Protein AF-A0A1M4E1H6-F1 (afdb_monomer)

Sequence (55 aa):
MEPARDAAALARRARFGRLPERVRLEDLTEEHAATPPDPARGAYDEDEWLVRYCL

Foldseek 3Di:
DPPVVVVVVVVCCVVPPDDDDDDDPVRVDDDDDPDDDDPVVPVDDPCPCCVPPVD

Mean predicted aligned error: 10.67 Å

Organism: NCBI:txid93944

Structure (mmCIF, N/CA/C/O backbone):
data_AF-A0A1M4E1H6-F1
#
_entry.id   AF-A0A1M4E1H6-F1
#
loop_
_atom_site.group_PDB
_atom_site.id
_atom_site.type_symbol
_atom_site.label_atom_id
_atom_site.label_alt_id
_atom_site.label_comp_id
_atom_site.label_asym_id
_atom_site.label_entity_id
_atom_site.label_seq_id
_atom_site.pdbx_PDB_ins_code
_atom_site.Cartn_x
_atom_site.Cartn_y
_atom_site.Cartn_z
_atom_site.occupancy
_atom_site.B_iso_or_equiv
_atom_site.auth_seq_id
_atom_site.auth_comp_id
_atom_site.auth_asym_id
_atom_site.auth_atom_id
_atom_site.pdbx_PDB_model_num
ATOM 1 N N . MET A 1 1 ? -16.520 -2.039 39.938 1.00 56.47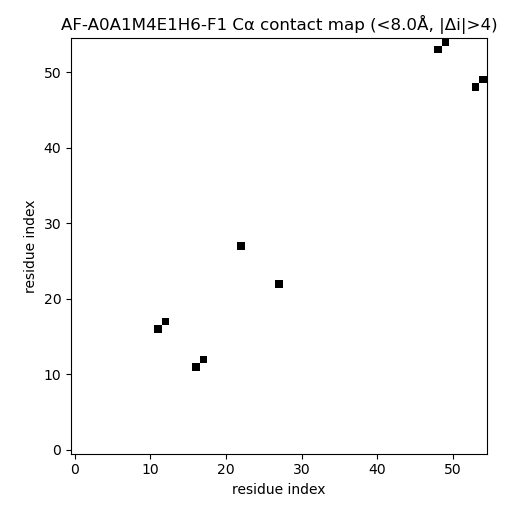 1 MET A N 1
ATOM 2 C CA . MET A 1 1 ? -16.918 -0.971 38.989 1.00 56.47 1 MET A CA 1
ATOM 3 C C . MET A 1 1 ? -17.006 -1.643 37.632 1.00 56.47 1 MET A C 1
ATOM 5 O O . MET A 1 1 ? -16.014 -1.690 36.928 1.00 56.47 1 MET A O 1
ATOM 9 N N . GLU A 1 2 ? -18.152 -2.232 37.301 1.00 62.09 2 GLU A N 1
ATOM 10 C CA . GLU A 1 2 ? -18.288 -3.110 36.124 1.00 62.09 2 GLU A CA 1
ATOM 11 C C . GLU A 1 2 ? -19.609 -2.973 35.340 1.00 62.09 2 GLU A C 1
ATOM 13 O O . GLU A 1 2 ? -19.532 -2.913 34.114 1.00 62.09 2 GLU A O 1
ATOM 18 N N . PRO A 1 3 ? -20.802 -2.765 35.939 1.00 71.50 3 PRO A N 1
ATOM 19 C CA . PRO A 1 3 ? -22.052 -2.902 35.178 1.00 71.50 3 PRO A CA 1
ATOM 20 C C . PRO A 1 3 ? -22.257 -1.793 34.133 1.00 71.50 3 PRO A C 1
ATOM 22 O O . PRO A 1 3 ? -22.782 -2.031 33.047 1.00 71.50 3 PRO A O 1
ATOM 25 N N . ALA A 1 4 ? -21.791 -0.573 34.421 1.00 77.38 4 ALA A N 1
ATOM 26 C CA . ALA A 1 4 ? -21.872 0.542 33.478 1.00 77.38 4 ALA A CA 1
ATOM 27 C C . ALA A 1 4 ? -20.971 0.335 32.243 1.00 77.38 4 ALA A C 1
ATOM 29 O O . ALA A 1 4 ? -21.315 0.765 31.140 1.00 77.38 4 ALA A O 1
ATOM 30 N N . ARG A 1 5 ? -19.826 -0.348 32.405 1.00 83.12 5 ARG A N 1
ATOM 31 C CA . ARG A 1 5 ? -18.895 -0.639 31.304 1.00 83.12 5 ARG A CA 1
ATOM 32 C C . ARG A 1 5 ? -19.479 -1.684 30.359 1.00 83.12 5 ARG A C 1
ATOM 34 O O . ARG A 1 5 ? -19.359 -1.529 29.141 1.00 83.12 5 ARG A O 1
ATOM 41 N N . ASP A 1 6 ? -20.156 -2.678 30.924 1.00 86.69 6 ASP A N 1
ATOM 42 C CA . ASP A 1 6 ? -20.826 -3.741 30.179 1.00 86.69 6 ASP A CA 1
ATOM 43 C C . ASP A 1 6 ? -22.026 -3.205 29.395 1.00 86.69 6 ASP A C 1
ATOM 45 O O . ASP A 1 6 ? -22.149 -3.479 28.200 1.00 86.69 6 ASP A O 1
ATOM 49 N N . ALA A 1 7 ? -22.845 -2.344 30.010 1.00 92.00 7 ALA A N 1
ATOM 50 C CA . ALA A 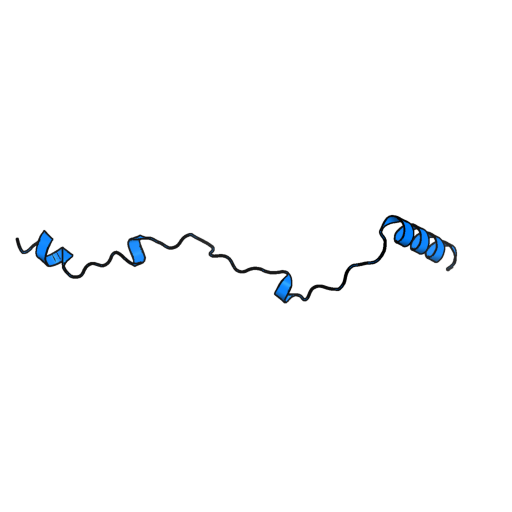1 7 ? -23.950 -1.668 29.328 1.00 92.00 7 ALA A CA 1
ATOM 51 C C . ALA A 1 7 ? -23.458 -0.815 28.143 1.00 92.00 7 ALA A C 1
ATOM 53 O O . ALA A 1 7 ? -24.003 -0.887 27.039 1.00 92.00 7 ALA A O 1
ATOM 54 N N . ALA A 1 8 ? -22.369 -0.062 28.332 1.00 91.88 8 ALA A N 1
ATOM 55 C CA . ALA A 1 8 ? -21.758 0.708 27.252 1.00 91.88 8 ALA A CA 1
ATOM 56 C C . ALA A 1 8 ? -21.182 -0.196 26.143 1.00 91.88 8 ALA A C 1
ATOM 58 O O . ALA A 1 8 ? -21.248 0.156 24.964 1.00 91.88 8 ALA A O 1
ATOM 59 N N . ALA A 1 9 ? -20.618 -1.360 26.485 1.00 88.38 9 ALA A N 1
ATOM 60 C CA . ALA A 1 9 ? -20.120 -2.331 25.510 1.00 88.38 9 ALA A CA 1
ATOM 61 C C . ALA A 1 9 ? -21.250 -2.985 24.695 1.00 88.38 9 ALA A C 1
ATOM 63 O O . ALA A 1 9 ? -21.108 -3.137 23.479 1.00 88.38 9 ALA A O 1
ATOM 64 N N . LEU A 1 10 ? -22.377 -3.308 25.336 1.00 91.88 10 LEU A N 1
ATOM 65 C CA . LEU A 1 10 ? -23.599 -3.798 24.690 1.00 91.88 10 LEU A CA 1
ATOM 66 C C . LEU A 1 10 ? -24.169 -2.769 23.712 1.00 91.88 10 LEU A C 1
ATOM 68 O O . LEU A 1 10 ? -24.415 -3.106 22.555 1.00 91.88 10 LEU A O 1
ATOM 72 N N . ALA A 1 11 ? -24.284 -1.506 24.131 1.00 94.56 11 ALA A N 1
ATOM 73 C CA . ALA A 1 11 ? -24.745 -0.423 23.263 1.00 94.56 11 ALA A CA 1
ATOM 74 C C . ALA A 1 11 ? -23.838 -0.245 22.030 1.00 94.56 11 ALA A C 1
ATOM 76 O O . ALA A 1 11 ? -24.329 -0.080 20.913 1.00 94.56 11 ALA A O 1
ATOM 77 N N . ARG A 1 12 ? -22.509 -0.346 22.200 1.00 91.75 12 ARG A N 1
ATOM 78 C CA . ARG A 1 12 ? -21.562 -0.310 21.071 1.00 91.75 12 ARG A CA 1
ATOM 79 C C . ARG A 1 12 ? -21.744 -1.497 20.126 1.00 91.75 12 ARG A C 1
ATOM 81 O O . ARG A 1 12 ? -21.794 -1.285 18.921 1.00 91.75 12 ARG A O 1
ATOM 88 N N . ARG A 1 13 ? -21.880 -2.724 20.641 1.00 92.50 13 ARG A N 1
ATOM 89 C CA . ARG A 1 13 ? -22.117 -3.924 19.814 1.00 92.50 13 ARG A CA 1
ATOM 90 C C . ARG A 1 13 ? -23.442 -3.858 19.056 1.00 92.50 13 ARG A C 1
ATOM 92 O O . ARG A 1 13 ? -23.479 -4.250 17.900 1.00 92.50 13 ARG A O 1
ATOM 99 N N . ALA A 1 14 ? -24.503 -3.333 19.666 1.00 94.81 14 ALA A N 1
ATOM 100 C CA . ALA A 1 14 ? -25.783 -3.134 18.985 1.00 94.81 14 ALA A CA 1
ATOM 101 C C . ALA A 1 14 ? -25.681 -2.093 17.856 1.00 94.81 14 ALA A C 1
ATOM 103 O O . ALA A 1 14 ? -26.286 -2.268 16.805 1.00 94.81 14 ALA A O 1
ATOM 104 N N . ARG A 1 15 ? -24.883 -1.032 18.054 1.00 95.62 15 ARG A N 1
ATOM 105 C CA . ARG A 1 15 ? -24.681 0.030 17.057 1.00 95.62 15 ARG A CA 1
ATOM 106 C C . ARG A 1 15 ? -23.747 -0.370 15.912 1.00 95.62 15 ARG A C 1
ATOM 108 O O . ARG A 1 15 ? -24.000 0.010 14.777 1.00 95.62 15 ARG A O 1
ATOM 115 N N . PHE A 1 16 ? -22.654 -1.068 16.216 1.00 94.50 16 PHE A N 1
ATOM 116 C CA . PHE A 1 16 ? -21.554 -1.323 15.274 1.00 94.50 16 PHE A CA 1
ATOM 117 C C . PHE A 1 16 ? -21.422 -2.793 14.854 1.00 94.50 16 PHE A C 1
ATOM 119 O O . PHE A 1 16 ? -20.604 -3.112 13.998 1.00 94.50 16 PHE A O 1
ATOM 126 N N . GLY A 1 17 ? -22.202 -3.697 15.447 1.00 92.38 17 GLY A N 1
ATOM 127 C CA . GLY A 1 17 ? -22.128 -5.126 15.167 1.00 92.38 17 GLY A CA 1
ATOM 128 C C . GLY A 1 17 ? -20.847 -5.777 15.695 1.00 92.38 17 GLY A C 1
ATOM 129 O O . GLY A 1 17 ? -20.334 -5.440 16.769 1.00 92.38 17 GLY A O 1
ATOM 130 N N . ARG A 1 18 ? -20.355 -6.770 14.949 1.00 91.25 18 ARG A N 1
ATOM 131 C CA . ARG A 1 18 ? -19.123 -7.510 15.247 1.00 91.25 18 ARG A CA 1
ATOM 132 C C . ARG A 1 18 ? -17.998 -7.022 14.337 1.00 91.25 18 ARG A C 1
ATOM 134 O O . ARG A 1 18 ? -18.240 -6.687 13.184 1.00 91.25 18 ARG A O 1
ATOM 141 N N . LEU A 1 19 ? -16.772 -7.038 14.856 1.00 91.56 19 LEU A N 1
ATOM 142 C CA . LEU A 1 19 ? -15.582 -6.842 14.037 1.00 91.56 19 LEU A CA 1
ATOM 143 C C . LEU A 1 19 ? -15.496 -7.947 12.961 1.00 91.56 19 LEU A C 1
ATOM 145 O O . LEU A 1 19 ? -15.726 -9.114 13.301 1.00 91.56 19 LEU A O 1
ATOM 149 N N . PRO 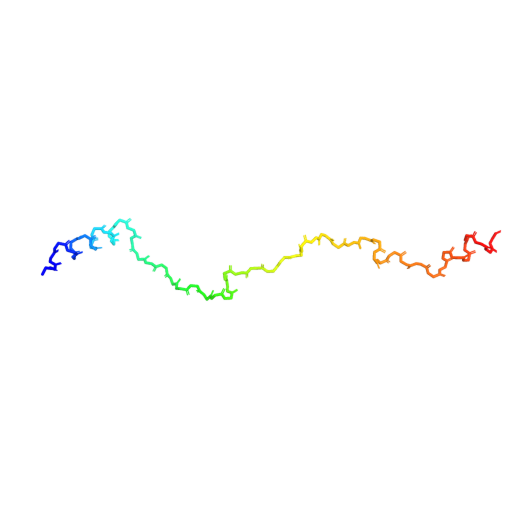A 1 20 ? -15.160 -7.605 11.707 1.00 90.25 20 PRO A N 1
ATOM 150 C CA . PRO A 1 20 ? -14.821 -8.587 10.684 1.00 90.25 20 PRO A CA 1
ATOM 151 C C . PRO A 1 20 ? -13.632 -9.466 11.087 1.00 90.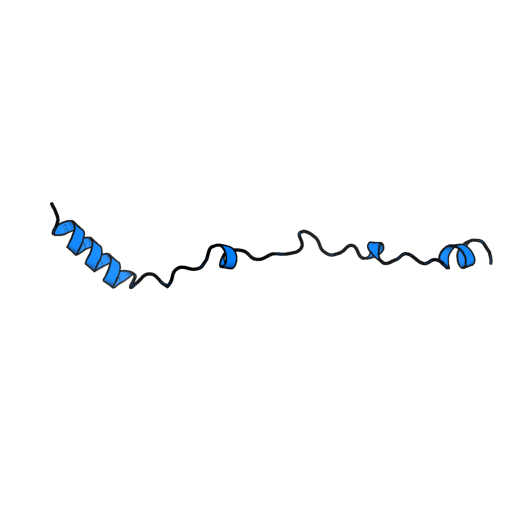25 20 PRO A C 1
ATOM 153 O O . PRO A 1 20 ? -12.933 -9.202 12.071 1.00 90.25 20 PRO A O 1
ATOM 156 N N . GLU A 1 21 ? -13.390 -10.513 10.303 1.00 93.81 21 GLU A N 1
ATOM 157 C CA . GLU A 1 21 ? -12.180 -11.315 10.450 1.00 93.81 21 GLU A CA 1
ATOM 158 C C . GLU A 1 21 ? -10.928 -10.457 10.252 1.00 93.81 21 GLU A C 1
ATOM 160 O O . GLU A 1 21 ? -10.915 -9.477 9.502 1.00 93.81 21 GLU A O 1
ATOM 165 N N . ARG A 1 22 ? -9.864 -10.807 10.975 1.00 94.56 22 ARG A N 1
ATOM 166 C CA . ARG A 1 22 ? -8.608 -10.070 10.896 1.00 94.56 22 ARG A CA 1
ATOM 167 C C . ARG A 1 22 ? -7.922 -10.376 9.568 1.00 94.56 22 ARG A C 1
ATOM 169 O O . ARG A 1 22 ? -7.607 -11.529 9.297 1.00 94.56 22 ARG A O 1
ATOM 176 N N . VAL A 1 23 ? -7.640 -9.327 8.808 1.00 94.62 23 VAL A N 1
ATOM 177 C CA . VAL A 1 23 ? -6.845 -9.386 7.578 1.00 94.62 23 VAL A CA 1
ATOM 178 C C . VAL A 1 23 ? -5.372 -9.606 7.938 1.00 94.62 23 VAL A C 1
ATOM 180 O O . VAL A 1 23 ? -4.895 -9.065 8.945 1.00 94.62 23 VAL A O 1
ATOM 183 N N . ARG A 1 24 ? -4.658 -10.436 7.167 1.00 95.06 24 ARG A N 1
ATOM 184 C CA . ARG A 1 24 ? -3.214 -10.633 7.361 1.00 95.06 24 ARG A CA 1
ATOM 185 C C . ARG A 1 24 ? -2.472 -9.366 6.944 1.00 95.06 24 ARG A C 1
ATOM 187 O O . ARG A 1 24 ? -2.963 -8.610 6.117 1.00 95.06 24 ARG A O 1
ATOM 194 N N . LEU A 1 25 ? -1.302 -9.119 7.526 1.00 92.50 25 LEU A N 1
ATOM 195 C CA . LEU A 1 25 ? -0.565 -7.881 7.262 1.00 92.50 25 LEU A CA 1
ATOM 196 C C . LEU A 1 25 ? -0.154 -7.772 5.787 1.00 92.50 25 LEU A C 1
ATOM 198 O O . LEU A 1 25 ? -0.246 -6.699 5.208 1.00 92.50 25 LEU A O 1
ATOM 202 N N . GLU A 1 26 ? 0.252 -8.889 5.193 1.00 92.75 26 GLU A N 1
ATOM 203 C CA . GLU A 1 26 ? 0.623 -9.004 3.782 1.00 92.75 26 GLU A CA 1
ATOM 204 C C . GLU A 1 26 ? -0.522 -8.658 2.820 1.00 92.75 26 GLU A C 1
ATOM 206 O O . GLU A 1 26 ? -0.271 -8.088 1.764 1.00 92.75 26 GLU A O 1
ATOM 211 N N . ASP A 1 27 ? -1.772 -8.916 3.210 1.00 94.12 27 ASP A N 1
ATOM 212 C CA . ASP A 1 27 ? -2.952 -8.624 2.390 1.00 94.12 27 ASP A CA 1
ATOM 213 C C . ASP A 1 27 ? -3.393 -7.148 2.507 1.00 94.12 27 ASP A C 1
ATOM 215 O O . ASP A 1 27 ? -4.324 -6.717 1.831 1.00 94.12 27 ASP A O 1
ATOM 219 N N . LEU A 1 28 ? -2.756 -6.357 3.384 1.00 94.81 28 LEU A N 1
ATOM 220 C CA . LEU A 1 28 ? -3.027 -4.920 3.540 1.00 94.81 28 LEU A CA 1
ATOM 221 C C . LEU A 1 28 ? -2.213 -4.048 2.576 1.00 94.81 28 LEU A C 1
ATOM 223 O O . LEU A 1 28 ? -2.376 -2.826 2.580 1.00 94.81 28 LEU A O 1
ATOM 227 N N . THR A 1 29 ? -1.318 -4.645 1.792 1.00 93.88 29 THR A N 1
ATOM 228 C CA . THR A 1 29 ? -0.392 -3.929 0.911 1.00 93.88 29 THR A CA 1
ATOM 229 C C . THR A 1 29 ? -0.455 -4.469 -0.508 1.00 93.88 29 THR A C 1
ATOM 231 O O . THR A 1 29 ? -0.479 -5.677 -0.710 1.00 93.88 29 THR A O 1
ATOM 234 N N . GLU A 1 30 ? -0.415 -3.570 -1.489 1.00 94.44 30 GLU A N 1
ATOM 235 C CA . GLU A 1 30 ? -0.317 -3.908 -2.909 1.00 94.44 30 GLU A CA 1
ATOM 236 C C . GLU A 1 30 ? 0.929 -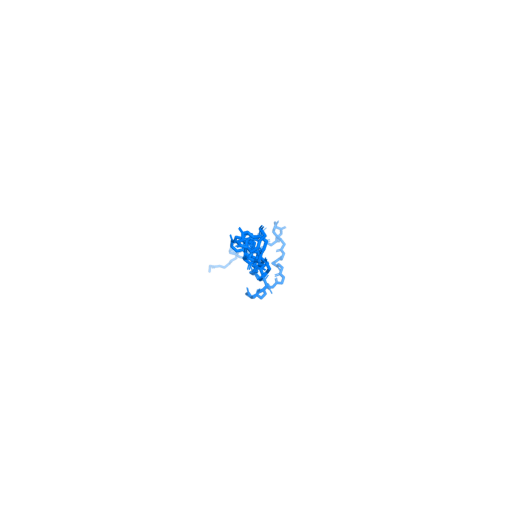3.255 -3.515 1.00 94.44 30 GLU A C 1
ATOM 238 O O . GLU A 1 30 ? 1.236 -2.095 -3.224 1.00 94.44 30 GLU A O 1
ATOM 243 N N . GLU A 1 31 ? 1.643 -3.987 -4.371 1.00 91.31 31 GLU A N 1
ATOM 244 C CA . GLU A 1 31 ? 2.794 -3.461 -5.104 1.00 91.31 31 GLU A CA 1
ATOM 245 C C . GLU A 1 31 ? 2.355 -2.817 -6.420 1.00 91.31 31 GLU A C 1
ATOM 247 O O . GLU A 1 31 ? 1.648 -3.423 -7.225 1.00 91.31 31 GLU A O 1
ATOM 252 N N . HIS A 1 32 ? 2.825 -1.593 -6.660 1.00 91.00 32 HIS A N 1
ATOM 253 C CA . HIS A 1 32 ? 2.580 -0.847 -7.892 1.00 91.00 32 HIS A CA 1
ATOM 254 C C . HIS A 1 32 ? 3.878 -0.203 -8.377 1.00 91.00 32 HIS A C 1
ATOM 256 O O . HIS A 1 32 ? 4.716 0.218 -7.576 1.00 91.00 32 HIS A O 1
ATOM 262 N N . ALA A 1 33 ? 4.052 -0.108 -9.698 1.00 91.94 33 ALA A N 1
ATOM 263 C CA . ALA A 1 33 ? 5.208 0.573 -10.271 1.00 91.94 33 ALA A CA 1
ATOM 264 C C . ALA A 1 33 ? 5.192 2.060 -9.878 1.00 91.94 33 ALA A C 1
ATOM 266 O O . ALA A 1 33 ? 4.198 2.752 -10.090 1.00 91.94 33 ALA A O 1
ATOM 267 N N . ALA A 1 34 ? 6.307 2.560 -9.336 1.00 90.69 34 ALA A N 1
ATOM 268 C CA . ALA A 1 34 ? 6.423 3.960 -8.922 1.00 90.69 34 ALA A CA 1
ATOM 269 C C . ALA A 1 34 ? 6.312 4.937 -10.106 1.00 90.69 34 ALA A C 1
ATOM 271 O O . ALA A 1 34 ? 5.822 6.054 -9.958 1.00 90.69 34 ALA A O 1
ATOM 272 N N . THR A 1 35 ? 6.760 4.510 -11.287 1.00 91.31 35 THR A N 1
ATOM 273 C CA . THR A 1 35 ? 6.654 5.255 -12.541 1.00 91.31 35 THR A CA 1
ATOM 274 C C . THR A 1 35 ? 6.265 4.312 -13.676 1.00 91.31 35 THR A C 1
ATOM 276 O O . THR A 1 35 ? 6.615 3.127 -13.627 1.00 91.31 35 THR A O 1
ATOM 279 N N . PRO A 1 36 ? 5.604 4.816 -14.734 1.00 88.75 36 PRO A N 1
ATOM 280 C CA . PRO A 1 36 ? 5.442 4.065 -15.972 1.00 88.75 36 PRO A CA 1
ATOM 281 C C . PRO A 1 36 ? 6.802 3.584 -16.514 1.00 88.75 36 PRO A C 1
ATOM 283 O O . PRO A 1 36 ? 7.810 4.270 -16.309 1.00 88.75 36 PRO A O 1
ATOM 286 N N . PRO A 1 37 ? 6.858 2.431 -17.202 1.00 87.75 37 PRO A N 1
ATOM 287 C CA . PRO A 1 37 ? 8.075 1.978 -17.867 1.00 87.75 37 PRO A CA 1
ATOM 288 C C . PRO A 1 37 ? 8.567 3.017 -18.880 1.00 87.75 37 PRO A C 1
ATOM 290 O O . PRO A 1 37 ? 7.771 3.556 -19.646 1.00 87.75 37 PRO A O 1
ATOM 293 N N . ASP A 1 38 ? 9.875 3.274 -18.900 1.00 88.94 38 ASP A N 1
ATOM 294 C CA . ASP A 1 38 ? 10.490 4.153 -19.895 1.00 88.94 38 ASP A CA 1
ATOM 295 C C . ASP 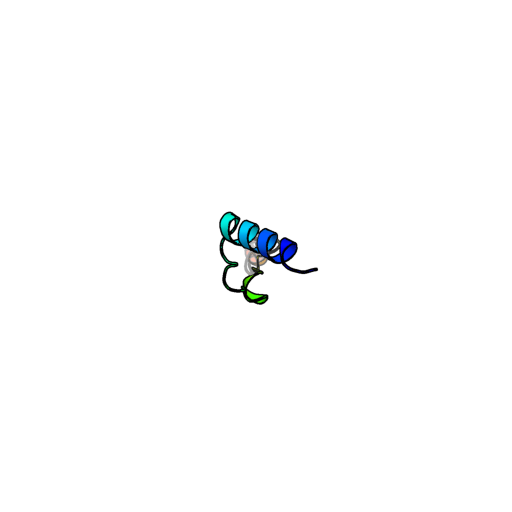A 1 38 ? 10.416 3.502 -21.291 1.00 88.94 38 ASP A C 1
ATOM 297 O O . ASP A 1 38 ? 11.016 2.438 -21.489 1.00 88.94 38 ASP A O 1
ATOM 301 N N . PRO A 1 39 ? 9.712 4.109 -22.267 1.00 85.50 39 PRO A N 1
ATOM 302 C CA . PRO A 1 39 ? 9.607 3.560 -23.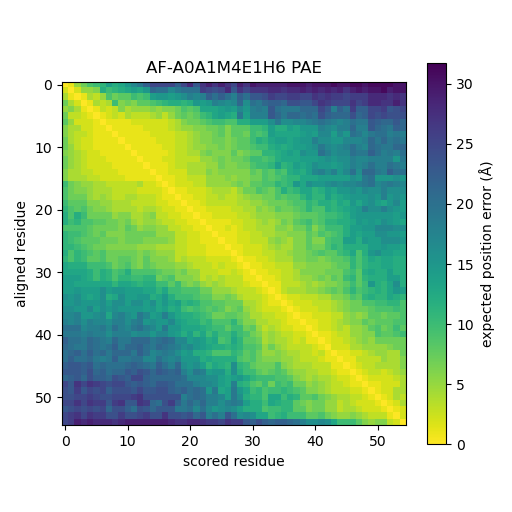615 1.00 85.50 39 PRO A CA 1
ATOM 303 C C . PRO A 1 39 ? 10.953 3.522 -24.354 1.00 85.50 39 PRO A C 1
ATOM 305 O O . PRO A 1 39 ? 11.154 2.649 -25.196 1.00 85.50 39 PRO A O 1
ATOM 308 N N . ALA A 1 40 ? 11.896 4.415 -24.033 1.00 87.69 40 ALA A N 1
ATOM 309 C CA . ALA A 1 40 ? 13.211 4.455 -24.673 1.00 87.69 40 ALA A CA 1
ATOM 310 C C . ALA A 1 40 ? 14.124 3.307 -24.218 1.00 87.69 40 ALA A C 1
ATOM 312 O O . ALA A 1 40 ? 15.065 2.947 -24.924 1.00 87.69 40 ALA A O 1
ATOM 313 N N . ARG A 1 41 ? 13.826 2.672 -23.075 1.00 85.38 41 ARG A N 1
ATOM 314 C CA . ARG A 1 41 ? 14.631 1.572 -22.522 1.00 85.38 41 ARG A CA 1
ATOM 315 C C . ARG A 1 41 ? 14.739 0.366 -23.462 1.00 85.38 41 ARG A C 1
ATOM 317 O O . ARG A 1 41 ? 15.710 -0.377 -23.369 1.00 85.38 41 ARG A O 1
ATOM 324 N N . GLY A 1 42 ? 13.749 0.164 -24.333 1.00 85.25 42 GLY A N 1
ATOM 325 C CA . GLY A 1 42 ? 13.729 -0.910 -25.331 1.00 85.25 42 GLY A CA 1
ATOM 326 C C . GLY A 1 42 ? 14.022 -0.456 -26.761 1.00 85.25 42 GLY A C 1
ATOM 327 O O . GLY A 1 42 ? 13.929 -1.273 -27.667 1.00 85.25 42 GLY A O 1
ATOM 328 N N . ALA A 1 43 ? 14.340 0.821 -26.981 1.00 87.50 43 ALA A N 1
ATOM 329 C CA . ALA A 1 43 ? 14.452 1.410 -28.317 1.00 87.50 43 ALA A CA 1
ATOM 330 C C . ALA A 1 43 ? 15.864 1.308 -28.928 1.00 87.50 43 ALA A C 1
ATOM 332 O O . ALA A 1 43 ? 16.184 2.058 -29.845 1.00 87.50 43 ALA A O 1
ATOM 333 N N . TYR A 1 44 ? 16.723 0.425 -28.406 1.00 83.88 44 TYR A N 1
ATOM 334 C CA . TYR A 1 44 ? 18.038 0.183 -28.998 1.00 83.88 44 TYR A CA 1
ATOM 335 C C . TYR A 1 44 ? 17.885 -0.565 -30.325 1.00 83.88 44 TYR A C 1
ATOM 337 O O . TYR A 1 44 ? 17.293 -1.644 -30.357 1.00 83.88 44 TYR A O 1
ATOM 345 N N . ASP A 1 45 ? 18.447 0.005 -31.387 1.00 88.12 45 ASP A N 1
ATOM 346 C CA . ASP A 1 45 ? 18.493 -0.574 -32.726 1.00 88.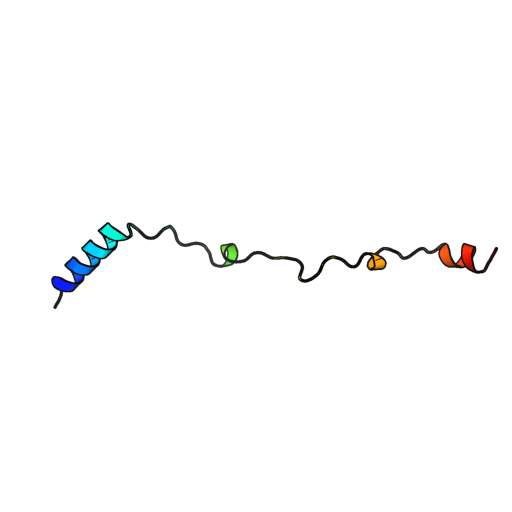12 45 ASP A CA 1
ATOM 347 C C . ASP A 1 45 ? 19.959 -0.663 -33.174 1.00 88.12 45 ASP A C 1
ATOM 349 O O . ASP A 1 45 ? 20.665 0.345 -33.266 1.00 88.12 45 ASP A O 1
ATOM 353 N N . GLU A 1 46 ? 20.433 -1.887 -33.409 1.00 85.44 46 GLU A N 1
ATOM 354 C CA . GLU A 1 46 ? 21.812 -2.146 -33.825 1.00 85.44 46 GLU A CA 1
ATOM 355 C C . GLU A 1 46 ? 22.089 -1.746 -35.276 1.00 85.44 46 GLU A C 1
ATOM 357 O O . GLU A 1 46 ? 23.252 -1.593 -35.636 1.00 85.44 46 GLU A O 1
ATOM 362 N N . ASP A 1 47 ? 21.057 -1.519 -36.089 1.00 87.69 47 ASP A N 1
AT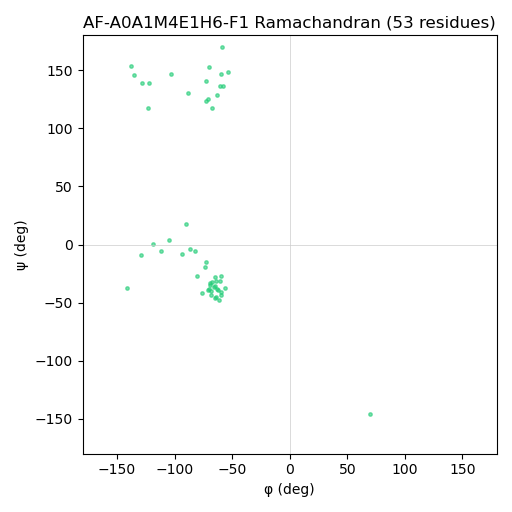OM 363 C CA . ASP A 1 47 ? 21.186 -1.124 -37.492 1.00 87.69 47 ASP A CA 1
ATOM 364 C C . ASP A 1 47 ? 21.137 0.406 -37.678 1.00 87.69 47 ASP A C 1
ATOM 366 O O . ASP A 1 47 ? 21.441 0.916 -38.762 1.00 87.69 47 ASP A O 1
ATOM 370 N N . GLU A 1 48 ? 20.827 1.177 -36.624 1.00 86.25 48 GLU A N 1
ATOM 371 C CA . GLU A 1 48 ? 20.703 2.644 -36.698 1.00 86.25 48 GLU A CA 1
ATOM 372 C C . GLU A 1 48 ? 21.989 3.302 -37.234 1.00 86.25 48 GLU A C 1
ATOM 374 O O . GLU A 1 48 ? 21.940 4.255 -38.020 1.00 86.25 48 GLU A O 1
ATOM 379 N N . TRP A 1 49 ? 23.161 2.780 -36.853 1.00 80.12 49 TRP A N 1
ATOM 380 C CA . TRP A 1 49 ? 24.445 3.322 -37.304 1.00 80.12 49 TRP A CA 1
ATOM 381 C C . TRP A 1 49 ? 24.692 3.081 -38.799 1.00 80.12 49 TRP A C 1
ATOM 383 O O . TRP A 1 49 ? 25.258 3.955 -39.459 1.00 80.12 49 TRP A O 1
ATOM 393 N N . LEU A 1 50 ? 24.234 1.945 -39.344 1.00 84.12 50 LEU A N 1
ATOM 394 C CA . LEU A 1 50 ? 24.363 1.611 -40.765 1.00 84.12 50 LEU A CA 1
ATOM 395 C C . LEU A 1 50 ? 23.553 2.587 -41.616 1.00 84.12 50 LEU A C 1
ATOM 397 O O . LEU A 1 50 ? 24.063 3.137 -42.590 1.00 84.12 50 LEU A O 1
ATOM 401 N N . VAL A 1 51 ? 22.308 2.850 -41.216 1.00 81.62 51 VAL A N 1
ATOM 402 C CA . VAL A 1 51 ? 21.416 3.754 -41.952 1.00 81.62 51 VAL A CA 1
ATOM 403 C C . VAL A 1 51 ? 21.869 5.210 -41.837 1.00 81.62 51 VAL A C 1
ATOM 405 O O . VAL A 1 51 ? 21.783 5.953 -42.812 1.00 81.62 51 VAL A O 1
ATOM 408 N N . ARG A 1 52 ? 22.358 5.642 -40.666 1.00 82.06 52 ARG A N 1
ATOM 409 C CA . ARG A 1 52 ? 22.724 7.050 -40.431 1.00 82.06 52 ARG A CA 1
ATOM 410 C C . ARG A 1 52 ? 24.100 7.441 -40.985 1.00 82.06 52 ARG A C 1
ATOM 412 O O . ARG A 1 52 ? 24.298 8.621 -41.267 1.00 82.06 52 ARG A O 1
ATOM 419 N N . TYR A 1 53 ? 25.042 6.502 -41.104 1.00 81.06 53 TYR A N 1
ATOM 420 C CA . TYR A 1 53 ? 26.442 6.827 -41.418 1.00 81.06 53 TYR A CA 1
ATOM 421 C C . TYR A 1 53 ? 27.056 6.043 -42.581 1.00 81.06 53 TYR A C 1
ATOM 423 O O . TYR A 1 53 ? 28.176 6.366 -42.980 1.00 81.06 53 TYR A O 1
ATOM 431 N N . CYS A 1 54 ? 26.390 5.012 -43.108 1.00 76.38 54 CYS A N 1
ATOM 432 C CA . CYS A 1 54 ? 26.953 4.157 -44.160 1.00 76.38 54 CYS A CA 1
ATOM 433 C C . CYS A 1 54 ? 26.161 4.162 -45.479 1.00 76.38 54 CYS A C 1
ATOM 435 O O . CYS A 1 54 ? 26.579 3.485 -46.420 1.00 76.38 54 CYS A O 1
ATOM 437 N N . LEU A 1 55 ? 25.073 4.933 -45.560 1.00 67.50 55 LEU A N 1
ATOM 438 C CA . LEU A 1 55 ? 24.344 5.273 -46.790 1.00 67.50 55 LEU A CA 1
ATOM 439 C C . LEU A 1 55 ? 24.616 6.731 -47.174 1.00 67.50 55 LEU A C 1
ATOM 441 O O . LEU A 1 55 ? 24.740 6.989 -48.392 1.00 67.50 55 LEU A O 1
#

pLDDT: mean 87.42, std 8.1, range [56.47, 95.62]

Solvent-accessible surface area (backbone atoms only — not comparable to full-atom values): 3894 Å² total; per-residue (Å²): 142,56,70,70,60,52,53,53,51,50,55,47,36,73,75,67,55,73,83,76,84,85,77,56,76,74,78,75,62,84,93,73,78,93,60,80,81,67,74,70,81,72,65,80,62,92,59,53,61,52,68,75,74,70,113

Radius of gyration: 31.17 Å; Cα contacts (8 Å, |Δi|>4): 5; chains: 1; bounding box: 53×18×86 Å

Secondary structure (DSSP, 8-state):
--HHHHHHHHHHHHHH-PPPPPPPGGGG-----SSPPPGGGG---TTHHHHHH--